Protein AF-A0A4Y2U8G0-F1 (afdb_monomer)

Structure (mmCIF, N/CA/C/O backbone):
data_AF-A0A4Y2U8G0-F1
#
_entry.id   AF-A0A4Y2U8G0-F1
#
loop_
_atom_site.group_PDB
_atom_site.id
_atom_site.type_symbol
_atom_site.label_atom_id
_atom_site.label_alt_id
_atom_site.label_comp_id
_atom_site.label_asym_id
_atom_site.label_entity_id
_atom_site.label_seq_id
_atom_site.pdbx_PDB_ins_code
_atom_site.Cartn_x
_atom_site.Cartn_y
_atom_site.Cartn_z
_atom_site.occupancy
_atom_site.B_iso_or_equiv
_atom_site.auth_seq_id
_atom_site.auth_comp_id
_atom_site.auth_asym_id
_atom_site.auth_atom_id
_atom_site.pdbx_PDB_model_num
ATOM 1 N N . MET A 1 1 ? -53.238 32.618 51.149 1.00 42.66 1 MET A N 1
ATOM 2 C CA . MET A 1 1 ? -52.178 32.567 50.116 1.00 42.66 1 MET A CA 1
ATOM 3 C C . MET A 1 1 ? -51.184 31.490 50.523 1.00 42.66 1 MET A C 1
ATOM 5 O O . MET A 1 1 ? -50.631 31.606 51.605 1.00 42.66 1 MET A O 1
ATOM 9 N N . ALA A 1 2 ? -51.012 30.433 49.727 1.00 43.88 2 ALA A N 1
ATOM 10 C CA . ALA A 1 2 ? -50.030 29.375 49.992 1.00 43.88 2 ALA A CA 1
ATOM 11 C C . ALA A 1 2 ? -48.876 29.488 48.978 1.00 43.88 2 ALA A C 1
ATOM 13 O O . ALA A 1 2 ? -49.156 29.711 47.794 1.00 43.88 2 ALA A O 1
ATOM 14 N N . PRO A 1 3 ? -47.601 29.372 49.391 1.00 48.28 3 PRO A N 1
ATOM 15 C CA . PRO A 1 3 ? -46.485 29.527 48.470 1.00 48.28 3 PRO A CA 1
ATOM 16 C C . PRO A 1 3 ? -46.346 28.278 47.588 1.00 48.28 3 PRO A C 1
ATOM 18 O O . PRO A 1 3 ? -46.252 27.154 48.079 1.00 48.28 3 PRO A O 1
ATOM 21 N N . LYS A 1 4 ? -46.327 28.475 46.263 1.00 50.59 4 LYS A N 1
ATOM 22 C CA . LYS A 1 4 ? -45.965 27.431 45.296 1.00 50.59 4 LYS A CA 1
ATOM 23 C C . LYS A 1 4 ? -44.452 27.224 45.342 1.00 50.59 4 LYS A C 1
ATOM 25 O O . LYS A 1 4 ? -43.700 28.056 44.845 1.00 50.59 4 LYS A O 1
ATOM 30 N N . VAL A 1 5 ? -44.016 26.111 45.923 1.00 51.06 5 VAL A N 1
ATOM 31 C CA . VAL A 1 5 ? -42.620 25.660 45.874 1.00 51.06 5 VAL A CA 1
ATOM 32 C C . VAL A 1 5 ? -42.357 25.052 44.490 1.00 51.06 5 VAL A C 1
ATOM 34 O O . VAL A 1 5 ? -42.906 24.005 44.147 1.00 51.06 5 VAL A O 1
ATOM 37 N N . SER A 1 6 ? -41.548 25.722 43.666 1.00 44.78 6 SER A N 1
ATOM 38 C CA . SER A 1 6 ? -41.091 25.187 42.382 1.00 44.78 6 SER A CA 1
ATOM 39 C C . SER A 1 6 ? -39.888 24.265 42.600 1.00 44.78 6 SER A C 1
ATOM 41 O O . SER A 1 6 ? -38.782 24.741 42.854 1.00 44.78 6 SER A O 1
ATOM 43 N N . HIS A 1 7 ? -40.079 22.950 42.488 1.00 46.88 7 HIS A N 1
ATOM 44 C CA . HIS A 1 7 ? -38.958 22.009 42.430 1.00 46.88 7 HIS A CA 1
ATOM 45 C C . HIS A 1 7 ? -38.408 21.934 41.000 1.00 46.88 7 HIS A C 1
ATOM 47 O O . HIS A 1 7 ? -39.003 21.312 40.122 1.00 46.88 7 HIS A O 1
ATOM 53 N N . THR A 1 8 ? -37.252 22.550 40.758 1.00 47.88 8 THR A N 1
ATOM 54 C CA . THR A 1 8 ? -36.450 22.319 39.551 1.00 47.88 8 THR A CA 1
ATOM 55 C C . THR A 1 8 ? -35.582 21.078 39.749 1.00 47.88 8 THR A C 1
ATOM 57 O O . THR A 1 8 ? -34.537 21.108 40.396 1.00 47.88 8 THR A O 1
ATOM 60 N N . TYR A 1 9 ? -36.015 19.952 39.181 1.00 47.41 9 TYR A N 1
ATOM 61 C CA . TYR A 1 9 ? -35.185 18.754 39.080 1.00 47.41 9 TYR A CA 1
ATOM 62 C C . TYR A 1 9 ? -34.127 18.959 37.993 1.00 47.41 9 TYR A C 1
ATOM 64 O O . TYR A 1 9 ? -34.389 18.800 36.801 1.00 47.41 9 TYR A O 1
ATOM 72 N N . HIS A 1 10 ? -32.907 19.302 38.400 1.00 44.28 10 HIS A N 1
ATOM 73 C CA . HIS A 1 10 ? -31.750 19.230 37.516 1.00 44.28 10 HIS A CA 1
ATOM 74 C C . HIS A 1 10 ? -31.308 17.769 37.392 1.00 44.28 10 HIS A C 1
ATOM 76 O O . HIS A 1 10 ? -30.572 17.255 38.236 1.00 44.28 10 HIS A O 1
ATOM 82 N N . PHE A 1 11 ? -31.736 17.096 36.322 1.00 42.25 11 PHE A N 1
ATOM 83 C CA . PHE A 1 11 ? -31.109 15.851 35.885 1.00 42.25 11 PHE A CA 1
ATOM 84 C C . PHE A 1 11 ? -29.651 16.150 35.513 1.00 42.25 11 PHE A C 1
ATOM 86 O O . PHE A 1 11 ? -29.353 16.603 34.408 1.00 42.25 11 PHE A O 1
ATOM 93 N N . LYS A 1 12 ? -28.721 15.912 36.443 1.00 46.56 12 LYS A N 1
ATOM 94 C CA . LYS A 1 12 ? -27.298 15.811 36.111 1.00 46.56 12 LYS A CA 1
ATOM 95 C C . LYS A 1 12 ? -27.133 14.564 35.249 1.00 46.56 12 LYS A C 1
ATOM 97 O O . LYS A 1 12 ? -27.099 13.452 35.764 1.00 46.56 12 LYS A O 1
ATOM 102 N N . SER A 1 13 ? -27.053 14.745 33.933 1.00 43.06 13 SER A N 1
ATOM 103 C CA . SER A 1 13 ? -26.619 13.682 33.034 1.00 43.06 13 SER A CA 1
ATOM 104 C C . SER A 1 13 ? -25.208 13.268 33.451 1.00 43.06 13 SER A C 1
ATOM 106 O O . SER A 1 13 ? -24.267 14.050 33.302 1.00 43.06 13 SER A O 1
ATOM 108 N N . CYS A 1 14 ? -25.053 12.064 33.996 1.00 41.50 14 CYS A N 1
ATOM 109 C CA . CYS A 1 14 ? -23.746 11.447 34.165 1.00 4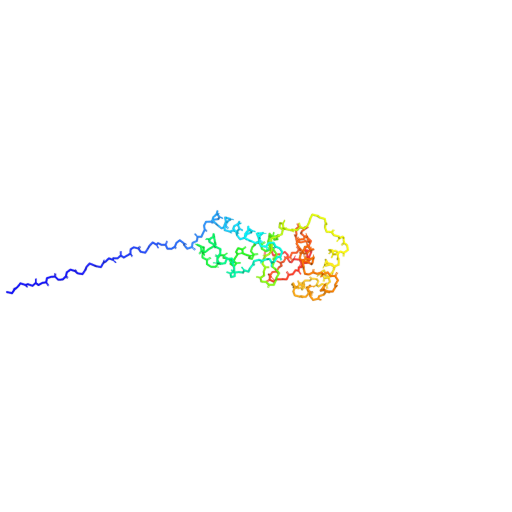1.50 14 CYS A CA 1
ATOM 110 C C . CYS A 1 14 ? -23.126 11.309 32.772 1.00 41.50 14 CYS A C 1
ATOM 112 O O . CYS A 1 14 ? -23.524 10.450 31.984 1.00 41.50 14 CYS A O 1
ATOM 114 N N . SER A 1 15 ? -22.189 12.191 32.433 1.00 48.88 15 SER A N 1
ATOM 115 C CA . SER A 1 15 ? -21.375 12.043 31.238 1.00 48.88 15 SER A CA 1
ATOM 116 C C . SER A 1 15 ? -20.534 10.784 31.419 1.00 48.88 15 SER A C 1
ATOM 118 O O . SER A 1 15 ? -19.561 10.758 32.168 1.00 48.88 15 SER A O 1
AT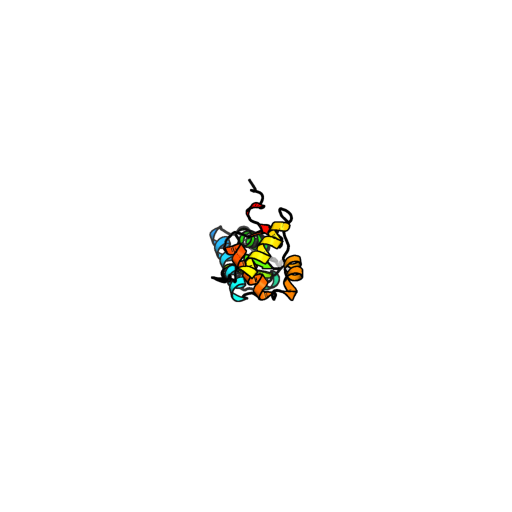OM 120 N N . VAL A 1 16 ? -20.942 9.704 30.752 1.00 49.50 16 VAL A N 1
ATOM 121 C CA . VAL A 1 16 ? -20.115 8.503 30.628 1.00 49.50 16 VAL A CA 1
ATOM 122 C C . VAL A 1 16 ? -18.762 8.959 30.073 1.00 49.50 16 VAL A C 1
ATOM 124 O O . VAL A 1 16 ? -18.752 9.656 29.050 1.00 49.50 16 VAL A O 1
ATOM 127 N N . PRO A 1 17 ? -17.626 8.622 30.711 1.00 42.91 17 PRO A N 1
ATOM 128 C CA . PRO A 1 17 ? -16.322 8.983 30.185 1.00 42.91 17 PRO A CA 1
ATOM 129 C C . PRO A 1 17 ? -16.224 8.434 28.766 1.00 42.91 17 PRO A C 1
ATOM 131 O O . PRO A 1 17 ? -16.262 7.218 28.561 1.00 42.91 17 PRO A O 1
ATOM 134 N N . ARG A 1 18 ? -16.148 9.317 27.762 1.00 54.59 18 ARG A N 1
ATOM 135 C CA . ARG A 1 18 ? -15.833 8.893 26.397 1.00 54.59 18 ARG A CA 1
ATOM 136 C C . ARG A 1 18 ? -14.497 8.178 26.487 1.00 54.59 18 ARG A C 1
ATOM 138 O O . ARG A 1 18 ? -13.496 8.811 26.796 1.00 54.59 18 ARG A O 1
ATOM 145 N N . ARG A 1 19 ? -14.502 6.861 26.282 1.00 56.62 19 ARG A N 1
ATOM 146 C CA . ARG A 1 19 ? -13.312 6.008 26.327 1.00 56.62 19 ARG A CA 1
ATOM 147 C C . ARG A 1 19 ? -12.286 6.588 25.348 1.00 56.62 19 ARG A C 1
ATOM 149 O O . ARG A 1 19 ? -12.433 6.452 24.138 1.00 56.62 19 ARG A O 1
ATOM 156 N N . THR A 1 20 ? -11.301 7.318 25.864 1.00 60.53 20 THR A N 1
ATOM 157 C CA . THR A 1 20 ? -10.425 8.163 25.036 1.00 60.53 20 THR A CA 1
ATOM 158 C C . THR A 1 20 ? -9.358 7.352 24.311 1.00 60.53 20 THR A C 1
ATOM 160 O O . THR A 1 20 ? -8.794 7.817 23.327 1.00 60.53 20 THR A O 1
ATOM 163 N N . ARG A 1 21 ? -9.062 6.137 24.793 1.00 74.69 21 ARG A N 1
ATOM 164 C CA . ARG A 1 21 ? -8.026 5.271 24.232 1.00 74.69 21 ARG A CA 1
ATOM 165 C C . ARG A 1 21 ? -8.571 3.887 23.919 1.00 74.69 21 ARG A C 1
ATOM 167 O O . ARG A 1 21 ? -9.197 3.254 24.766 1.00 74.69 21 ARG A O 1
ATOM 174 N N . LEU A 1 22 ? -8.301 3.440 22.699 1.00 79.62 22 LEU A N 1
ATOM 175 C CA . LEU A 1 22 ? -8.534 2.065 22.275 1.00 79.62 22 LEU A CA 1
ATOM 176 C C . LEU A 1 22 ? -7.481 1.146 22.896 1.00 79.62 22 LEU A C 1
ATOM 178 O O . LEU A 1 22 ? -6.303 1.500 22.978 1.00 79.62 22 LEU A O 1
ATOM 182 N N . THR A 1 23 ? -7.905 -0.050 23.277 1.00 87.00 23 THR A N 1
ATOM 183 C CA . THR A 1 23 ? -7.019 -1.156 23.655 1.00 87.00 23 THR A CA 1
ATOM 184 C C . THR A 1 23 ? -6.197 -1.641 22.450 1.00 87.00 23 THR A C 1
ATOM 186 O O . THR A 1 23 ? -6.619 -1.466 21.296 1.00 87.00 23 THR A O 1
ATOM 189 N N . PRO A 1 24 ? -5.033 -2.278 22.667 1.00 87.94 24 PRO A N 1
ATOM 190 C CA . PRO A 1 24 ? -4.248 -2.878 21.586 1.00 87.94 24 PRO A CA 1
ATOM 191 C C . PRO A 1 24 ? -5.062 -3.839 20.703 1.00 87.94 24 PRO A C 1
ATOM 193 O O . PRO A 1 24 ? -4.923 -3.831 19.476 1.00 87.94 24 PRO A O 1
ATOM 196 N N . GLU A 1 25 ? -5.971 -4.613 21.295 1.00 89.88 25 GLU A N 1
ATOM 197 C CA . GLU A 1 25 ? -6.843 -5.563 20.599 1.00 89.88 25 GLU A CA 1
ATOM 198 C C . GLU A 1 25 ? -7.875 -4.853 19.716 1.00 89.88 25 GLU A C 1
ATOM 200 O O . GLU A 1 25 ? -8.183 -5.310 18.610 1.00 89.88 25 GLU A O 1
ATOM 205 N N . GLU A 1 26 ? -8.428 -3.733 20.187 1.00 89.12 26 GLU A N 1
ATOM 206 C CA . GLU A 1 26 ? -9.337 -2.890 19.405 1.00 89.12 26 GLU A CA 1
ATOM 207 C C . GLU A 1 26 ? -8.606 -2.242 18.226 1.00 89.12 26 GLU A C 1
ATOM 209 O O . GLU A 1 26 ? -9.123 -2.265 17.107 1.00 89.12 26 GLU A O 1
ATOM 214 N N . ILE A 1 27 ? -7.381 -1.746 18.434 1.00 90.31 27 ILE A N 1
ATOM 215 C CA . ILE A 1 27 ? -6.531 -1.193 17.368 1.00 90.31 27 ILE A CA 1
ATOM 216 C C . ILE A 1 27 ? -6.216 -2.267 16.321 1.00 90.31 27 ILE A C 1
ATOM 218 O O . ILE A 1 27 ? -6.293 -2.014 15.115 1.00 90.31 27 ILE A O 1
ATOM 222 N N . GLN A 1 28 ? -5.888 -3.485 16.755 1.00 91.88 28 GLN A N 1
ATOM 223 C CA . GLN A 1 28 ? -5.587 -4.583 15.843 1.00 91.88 28 GLN A CA 1
ATOM 224 C C . GLN A 1 28 ? -6.819 -5.005 15.030 1.00 91.88 28 GLN A C 1
ATOM 226 O O . GLN A 1 28 ? -6.728 -5.189 13.810 1.00 91.88 28 GLN A O 1
ATOM 231 N N . ARG A 1 29 ? -7.996 -5.090 15.666 1.00 91.56 29 ARG A N 1
ATOM 232 C CA . ARG A 1 29 ? -9.272 -5.329 14.969 1.00 91.56 29 ARG A CA 1
ATOM 233 C C . ARG A 1 29 ? -9.576 -4.227 13.957 1.00 91.56 29 ARG A C 1
ATOM 235 O O . ARG A 1 29 ? -9.923 -4.532 12.813 1.00 91.56 29 ARG A O 1
ATOM 242 N N . TYR A 1 30 ? -9.364 -2.972 14.341 1.00 92.06 30 TYR A N 1
ATOM 243 C CA . TYR A 1 30 ? -9.566 -1.802 13.493 1.00 92.06 30 TYR A CA 1
ATOM 244 C C . TYR A 1 30 ? -8.674 -1.819 12.242 1.00 92.06 30 TYR A C 1
ATOM 246 O O . TYR A 1 30 ? -9.168 -1.704 11.116 1.00 92.06 30 TYR A O 1
ATOM 254 N N . LYS A 1 31 ? -7.375 -2.102 12.401 1.00 94.31 31 LYS A N 1
ATOM 255 C CA . LYS A 1 31 ? -6.440 -2.339 11.283 1.00 94.31 31 LYS A CA 1
ATOM 256 C C . LYS A 1 31 ? -6.913 -3.465 10.359 1.00 94.31 31 LYS A C 1
ATOM 258 O O . LYS A 1 31 ? -6.792 -3.367 9.131 1.00 94.31 31 LYS A O 1
ATOM 263 N N . GLY A 1 32 ? -7.484 -4.520 10.939 1.00 94.44 32 GLY A N 1
ATOM 264 C CA . GLY A 1 32 ? -8.104 -5.623 10.210 1.00 94.44 32 GLY A CA 1
ATOM 265 C C . GLY A 1 32 ? -9.324 -5.199 9.385 1.00 94.44 32 GLY A C 1
ATOM 266 O O . GLY A 1 32 ? -9.498 -5.683 8.264 1.00 94.44 32 GLY A O 1
ATOM 267 N N . TYR A 1 33 ? -10.167 -4.290 9.884 1.00 94.56 33 TYR A N 1
ATOM 268 C CA . TYR A 1 33 ? -11.284 -3.729 9.111 1.00 94.56 33 TYR A CA 1
ATOM 269 C C . TYR A 1 33 ? -10.795 -2.889 7.934 1.00 94.56 33 TYR A C 1
ATOM 271 O O . TYR A 1 33 ? -11.204 -3.155 6.804 1.00 94.56 33 TYR A O 1
ATOM 279 N N . ILE A 1 34 ? -9.844 -1.977 8.161 1.00 95.00 34 ILE A N 1
ATOM 280 C CA . ILE A 1 34 ? -9.251 -1.145 7.101 1.00 95.00 34 ILE A CA 1
ATOM 281 C C . ILE A 1 34 ? -8.660 -2.022 5.988 1.00 95.00 34 ILE A C 1
ATOM 283 O O . ILE A 1 34 ? -8.935 -1.816 4.805 1.00 95.00 34 ILE A O 1
ATOM 287 N N . SER A 1 35 ? -7.876 -3.037 6.362 1.00 95.25 35 SER A N 1
ATOM 288 C CA . SER A 1 35 ? -7.229 -3.935 5.398 1.00 95.25 35 SER A CA 1
ATOM 289 C C . SER A 1 35 ? -8.247 -4.726 4.571 1.00 95.25 35 SER A C 1
ATOM 291 O O . S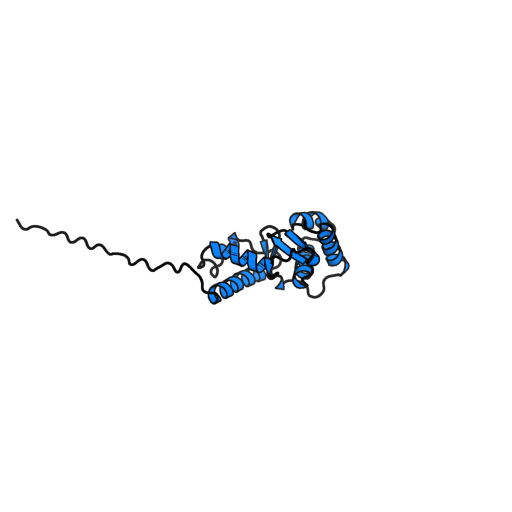ER A 1 35 ? -8.075 -4.885 3.360 1.00 95.25 35 SER A O 1
ATOM 293 N N . ARG A 1 36 ? -9.334 -5.196 5.202 1.00 95.25 36 ARG A N 1
ATOM 294 C CA . ARG A 1 36 ? -10.429 -5.897 4.516 1.00 95.25 36 ARG A CA 1
ATOM 295 C C . ARG A 1 36 ? -11.198 -4.974 3.575 1.00 95.25 36 ARG A C 1
ATOM 297 O O . ARG A 1 36 ? -11.464 -5.378 2.446 1.00 95.25 36 ARG A O 1
ATOM 304 N N . ALA A 1 37 ? -11.509 -3.752 4.001 1.00 94.94 37 ALA A N 1
ATOM 305 C CA . ALA A 1 37 ? -12.177 -2.758 3.165 1.00 94.94 37 ALA A CA 1
ATOM 306 C C . ALA A 1 37 ? -11.335 -2.421 1.921 1.00 94.94 37 ALA A C 1
ATOM 308 O O . ALA A 1 37 ? -11.835 -2.485 0.798 1.00 94.94 37 ALA A O 1
ATOM 309 N N . ALA A 1 38 ? -10.027 -2.195 2.093 1.00 95.25 38 ALA A N 1
ATOM 310 C CA . ALA A 1 38 ? -9.108 -1.978 0.975 1.00 95.25 38 ALA A CA 1
ATOM 311 C C . ALA A 1 38 ? -9.053 -3.183 0.019 1.00 95.25 38 ALA A C 1
ATOM 313 O O . ALA A 1 38 ? -9.088 -3.006 -1.199 1.00 95.25 38 ALA A O 1
ATOM 314 N N . LYS A 1 39 ? -9.018 -4.416 0.549 1.00 95.12 39 LYS A N 1
ATOM 315 C CA . LYS A 1 39 ? -9.031 -5.641 -0.268 1.00 95.12 39 LYS A CA 1
ATOM 316 C C . LYS A 1 39 ? -10.315 -5.768 -1.097 1.00 95.12 39 LYS A C 1
ATOM 318 O O . LYS A 1 39 ? -10.226 -6.094 -2.276 1.00 95.12 39 LYS A O 1
ATOM 323 N N . LYS A 1 40 ? -11.486 -5.473 -0.514 1.00 94.94 40 LYS A N 1
ATOM 324 C CA . LYS A 1 40 ? -12.789 -5.531 -1.208 1.00 94.94 40 LYS A CA 1
ATOM 325 C C . LYS A 1 40 ? -12.854 -4.605 -2.426 1.00 94.94 40 LYS A C 1
ATOM 327 O O . LYS A 1 40 ? -13.440 -4.973 -3.433 1.00 94.94 40 LYS A O 1
ATOM 332 N N . THR A 1 41 ? -12.218 -3.434 -2.358 1.00 94.12 41 THR A N 1
ATOM 333 C CA . THR A 1 41 ? -12.179 -2.474 -3.479 1.00 94.12 41 THR A CA 1
ATOM 334 C C . THR A 1 41 ? -11.189 -2.834 -4.596 1.00 94.12 41 THR A C 1
ATOM 336 O O . THR A 1 41 ? -11.098 -2.116 -5.594 1.00 94.12 41 THR A O 1
ATOM 339 N N . GLY A 1 42 ? -10.427 -3.923 -4.449 1.00 94.69 42 GLY A N 1
ATOM 340 C CA . GLY A 1 42 ? -9.467 -4.367 -5.457 1.00 94.69 42 GLY A CA 1
ATOM 341 C C . GLY A 1 42 ? -8.375 -3.330 -5.756 1.00 94.69 42 GLY A C 1
ATOM 342 O O . GLY A 1 42 ? -7.941 -2.574 -4.885 1.00 94.69 42 GLY A O 1
ATOM 343 N N . LEU A 1 43 ? -7.931 -3.277 -7.017 1.00 94.44 43 LEU A N 1
ATOM 344 C CA . LEU A 1 43 ? -6.898 -2.339 -7.487 1.00 94.44 43 LEU A CA 1
ATOM 345 C C . LEU A 1 43 ? -7.394 -0.892 -7.639 1.00 94.44 43 LEU A C 1
ATOM 347 O O . LEU A 1 43 ? -6.580 0.030 -7.777 1.00 94.44 43 LEU A O 1
ATOM 351 N N . THR A 1 44 ? -8.709 -0.665 -7.605 1.00 94.38 44 THR A N 1
ATOM 352 C CA . THR A 1 44 ? -9.281 0.688 -7.578 1.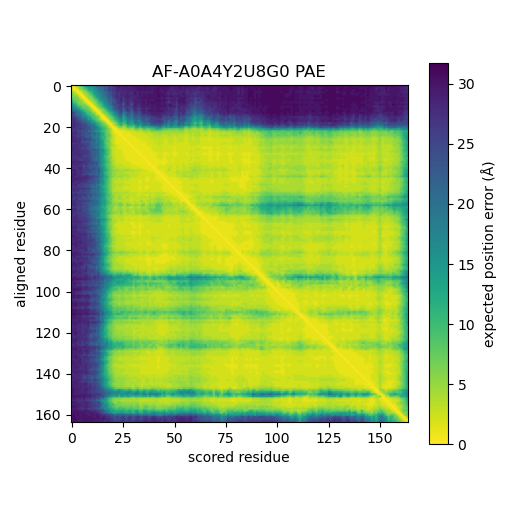00 94.38 44 THR A CA 1
ATOM 353 C C . THR A 1 44 ? -8.811 1.430 -6.331 1.00 94.38 44 THR A C 1
ATOM 355 O O . THR A 1 44 ? -8.444 2.605 -6.421 1.00 94.38 44 THR A O 1
ATOM 358 N N . GLY A 1 45 ? -8.729 0.706 -5.211 1.00 94.19 45 GLY A N 1
ATOM 359 C CA . GLY A 1 45 ? -8.331 1.213 -3.908 1.00 94.19 45 GLY A CA 1
ATOM 360 C C . GLY A 1 45 ? -9.427 2.023 -3.224 1.00 94.19 45 GLY A C 1
ATOM 361 O O . GLY A 1 45 ? -10.351 2.531 -3.861 1.00 94.19 45 GLY A O 1
ATOM 362 N N . ILE A 1 46 ? -9.289 2.165 -1.910 1.00 95.81 46 ILE A N 1
ATOM 363 C CA . ILE A 1 46 ? -10.243 2.871 -1.057 1.00 95.81 46 ILE A CA 1
ATOM 364 C C . ILE A 1 46 ? -9.656 4.194 -0.565 1.00 95.81 46 ILE A C 1
ATOM 366 O O . ILE A 1 46 ? -8.481 4.275 -0.218 1.00 95.81 46 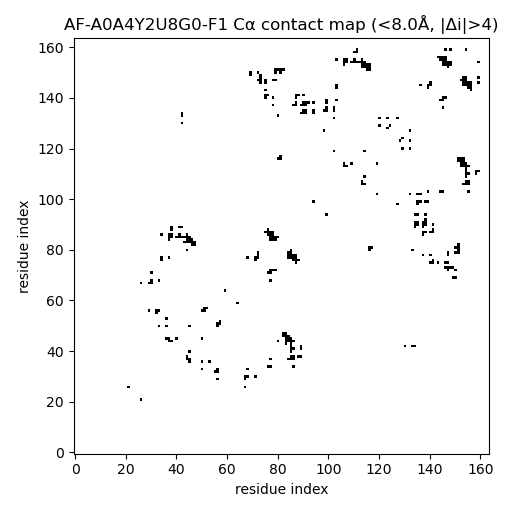ILE A O 1
ATOM 370 N N . THR A 1 47 ? -10.448 5.260 -0.541 1.00 95.44 47 THR A N 1
ATOM 371 C CA . THR A 1 47 ? -10.022 6.566 -0.005 1.00 95.44 47 THR A CA 1
ATOM 372 C C . THR A 1 47 ? -10.271 6.669 1.500 1.00 95.44 47 THR A C 1
ATOM 374 O O . THR A 1 47 ? -11.083 5.933 2.061 1.00 95.44 47 THR A O 1
ATOM 377 N N . ARG A 1 48 ? -9.634 7.645 2.167 1.00 93.25 48 ARG A N 1
ATOM 378 C CA . ARG A 1 48 ? -9.930 7.953 3.583 1.00 93.25 48 ARG A CA 1
ATOM 379 C C . ARG A 1 48 ? -11.408 8.276 3.799 1.00 93.25 48 ARG A C 1
ATOM 381 O O . ARG A 1 48 ? -11.995 7.810 4.766 1.00 93.25 48 ARG A O 1
ATOM 388 N N . THR A 1 49 ? -12.011 9.040 2.891 1.00 93.31 49 THR A N 1
ATOM 389 C CA . THR A 1 49 ? -13.425 9.429 2.972 1.00 93.31 49 THR A CA 1
ATOM 390 C C . THR A 1 49 ? -14.352 8.225 2.845 1.00 93.31 49 THR A C 1
ATOM 392 O O . THR A 1 49 ? -15.329 8.140 3.578 1.00 93.31 49 THR A O 1
ATOM 395 N N . GLN A 1 50 ? -14.038 7.273 1.962 1.00 94.75 50 GLN A N 1
ATOM 396 C CA . GLN A 1 50 ? -14.799 6.025 1.851 1.00 94.75 50 GLN A CA 1
ATOM 397 C C . GLN A 1 50 ? -14.626 5.142 3.089 1.00 94.75 50 GLN A C 1
ATOM 399 O O . GLN A 1 50 ? -15.619 4.643 3.600 1.00 94.75 50 GLN A O 1
ATOM 404 N N . LEU A 1 51 ? -13.405 5.013 3.623 1.00 93.62 51 LEU A N 1
ATOM 405 C CA . LEU A 1 51 ? -13.166 4.287 4.878 1.00 93.62 51 LEU A CA 1
ATOM 406 C C . LEU A 1 51 ? -13.970 4.882 6.040 1.00 93.62 51 LEU A C 1
ATOM 408 O O . LEU A 1 51 ? -14.561 4.140 6.807 1.00 93.62 51 LEU A O 1
ATOM 412 N N . ARG A 1 52 ? -14.059 6.213 6.147 1.00 90.50 52 ARG A N 1
ATOM 413 C CA . ARG A 1 52 ? -14.877 6.883 7.176 1.00 90.50 52 ARG A CA 1
ATOM 414 C C . ARG A 1 52 ? -16.376 6.614 7.050 1.00 90.50 52 ARG A C 1
ATOM 416 O O . ARG A 1 52 ? -17.100 6.872 8.001 1.00 90.50 52 ARG A O 1
ATOM 423 N N . LYS A 1 53 ? -16.849 6.156 5.891 1.00 90.75 53 LYS A N 1
ATOM 424 C CA . LYS A 1 53 ? -18.250 5.781 5.667 1.00 90.75 53 LYS A CA 1
ATOM 425 C C . LYS A 1 53 ? -18.508 4.290 5.898 1.00 90.75 53 LYS A C 1
ATOM 427 O O . LYS A 1 53 ? -19.660 3.886 5.871 1.00 90.75 53 LYS A O 1
ATOM 432 N N . ASP A 1 54 ? -17.466 3.484 6.100 1.00 89.56 54 ASP A N 1
ATOM 433 C CA . ASP A 1 54 ? -17.616 2.062 6.400 1.00 89.56 54 ASP A CA 1
ATOM 434 C C . ASP A 1 54 ? -18.171 1.899 7.821 1.00 89.56 54 ASP A C 1
ATOM 436 O O . ASP A 1 54 ? -17.605 2.423 8.785 1.00 89.56 54 ASP A O 1
ATOM 440 N N . GLU A 1 55 ? -19.275 1.166 7.950 1.00 87.88 55 GLU A N 1
ATOM 441 C CA . GLU A 1 55 ? -19.987 0.933 9.213 1.00 87.88 55 GLU A CA 1
ATOM 442 C C . GLU A 1 55 ? -19.066 0.381 10.309 1.00 87.88 55 GLU A C 1
ATOM 444 O O . GLU A 1 55 ? -19.181 0.746 11.478 1.00 87.88 55 GLU A O 1
ATOM 449 N N . LYS A 1 56 ? -18.083 -0.453 9.938 1.00 87.88 56 LYS A N 1
ATOM 450 C CA . LYS A 1 56 ? -17.139 -1.056 10.892 1.00 87.88 56 LYS A CA 1
ATOM 451 C C . LYS A 1 56 ? -16.046 -0.089 11.344 1.00 87.88 56 LYS A C 1
ATOM 453 O O . LYS A 1 56 ? -15.283 -0.416 12.252 1.00 87.88 56 LYS A O 1
ATOM 458 N N . ILE A 1 57 ? -15.933 1.068 10.694 1.00 86.31 57 ILE A N 1
ATOM 459 C CA . ILE A 1 57 ? -14.905 2.086 10.937 1.00 86.31 57 ILE A CA 1
ATOM 460 C C . ILE A 1 57 ? -15.504 3.332 11.601 1.00 86.31 57 ILE A C 1
ATOM 462 O O . ILE A 1 57 ? -14.818 3.952 12.412 1.00 86.31 57 ILE A O 1
ATOM 466 N N . GLN A 1 58 ? -16.763 3.676 11.305 1.00 81.88 58 GLN A N 1
ATOM 467 C CA . GLN A 1 58 ? -17.454 4.871 11.817 1.00 81.88 58 GLN A CA 1
ATOM 468 C C . GLN A 1 58 ? -17.454 5.001 13.347 1.00 81.88 58 GLN A C 1
ATOM 470 O O . GLN A 1 58 ? -17.413 6.116 13.857 1.00 81.88 58 GLN A O 1
ATOM 475 N N . GLY A 1 59 ? -17.456 3.883 14.079 1.00 76.38 59 GLY A N 1
ATOM 476 C CA . GLY A 1 59 ? -17.464 3.876 15.547 1.00 76.38 59 GLY A CA 1
ATOM 477 C C . GLY A 1 59 ? -16.135 4.243 16.220 1.00 76.38 59 GLY A C 1
ATOM 478 O O . GLY A 1 59 ? -16.080 4.314 17.445 1.00 76.38 59 GLY A O 1
ATOM 479 N N . TYR A 1 60 ? -15.060 4.460 15.456 1.00 82.19 60 TYR A N 1
ATOM 480 C CA . TYR A 1 60 ? -13.725 4.728 15.994 1.00 82.19 60 TYR A CA 1
ATOM 481 C C . TYR A 1 60 ? -13.342 6.214 15.886 1.00 82.19 60 TYR A C 1
ATOM 483 O O . TYR A 1 60 ? -13.694 6.864 14.897 1.00 82.19 60 TYR A O 1
ATOM 491 N N . PRO A 1 61 ? -12.564 6.765 16.843 1.00 81.44 61 PRO A N 1
ATOM 492 C CA . PRO A 1 61 ? -12.120 8.153 16.762 1.00 81.44 61 PRO A CA 1
ATOM 493 C C . PRO A 1 61 ? -11.279 8.412 15.507 1.00 81.44 61 PRO A C 1
ATOM 495 O O . PRO A 1 61 ? -10.428 7.608 15.118 1.00 81.44 61 PRO A O 1
ATOM 498 N N . VAL A 1 62 ? -11.499 9.569 14.880 1.00 80.88 62 VAL A N 1
ATOM 499 C CA . VAL A 1 62 ? -10.934 9.919 13.564 1.00 80.88 62 VAL A CA 1
ATOM 500 C C . VAL A 1 62 ? -9.401 9.921 13.553 1.00 80.88 62 VAL A C 1
ATOM 502 O O . VAL A 1 62 ? -8.792 9.580 12.536 1.00 80.88 62 VAL A O 1
ATOM 505 N N . GLU A 1 63 ? -8.780 10.277 14.675 1.00 83.50 63 GLU A N 1
ATOM 506 C CA . GLU A 1 63 ? -7.325 10.318 14.864 1.00 83.50 63 GLU A CA 1
ATOM 507 C C . GLU A 1 63 ? -6.677 8.949 14.605 1.00 83.50 63 GLU A C 1
ATOM 509 O O . GLU A 1 63 ? -5.657 8.850 13.913 1.00 83.50 63 GLU A O 1
ATOM 514 N N . TYR A 1 64 ? -7.329 7.869 15.048 1.00 86.62 64 TYR A N 1
ATOM 515 C CA . TYR A 1 64 ? -6.823 6.508 14.878 1.00 86.62 64 TYR A CA 1
ATOM 516 C C . TYR A 1 64 ? -6.790 6.060 13.418 1.00 86.62 64 TYR A C 1
ATOM 518 O O . TYR A 1 64 ? -5.939 5.243 13.059 1.00 86.62 64 TYR A O 1
ATOM 526 N N . LEU A 1 65 ? -7.657 6.599 12.552 1.00 89.81 65 LEU A N 1
ATOM 527 C CA . LEU A 1 65 ? -7.652 6.253 11.129 1.00 89.81 65 LEU A CA 1
ATOM 528 C C . LEU A 1 65 ? -6.327 6.649 10.470 1.00 89.81 65 LEU A C 1
ATOM 530 O O . LEU A 1 65 ? -5.756 5.868 9.710 1.00 89.81 65 LEU A O 1
ATOM 534 N N . GLY A 1 66 ? -5.835 7.857 10.758 1.00 88.94 66 GLY A N 1
ATOM 535 C CA . GLY A 1 66 ? -4.577 8.359 10.205 1.00 88.94 66 GLY A CA 1
ATOM 536 C C . GLY A 1 66 ? -3.385 7.516 10.651 1.00 88.94 66 GLY A C 1
ATOM 537 O O . GLY A 1 66 ? -2.613 7.056 9.807 1.00 88.94 66 GLY A O 1
ATOM 538 N N . ILE A 1 67 ? -3.301 7.258 11.958 1.00 89.38 67 ILE A N 1
ATOM 539 C CA . ILE A 1 67 ? -2.236 6.468 12.590 1.00 89.38 67 ILE A CA 1
ATOM 540 C C . ILE A 1 67 ? -2.228 5.037 12.039 1.00 89.38 67 ILE A C 1
ATOM 542 O O . ILE A 1 67 ? -1.196 4.548 11.583 1.00 89.38 67 ILE A O 1
ATOM 546 N N . CYS A 1 68 ? -3.388 4.376 11.997 1.00 92.38 68 CYS A N 1
ATOM 547 C CA . CYS A 1 68 ? -3.481 2.998 11.520 1.00 92.38 68 CYS A CA 1
ATOM 548 C C . CYS A 1 68 ? -3.176 2.878 10.025 1.00 92.38 68 CYS A C 1
ATOM 550 O O . CYS A 1 68 ? -2.533 1.914 9.615 1.00 92.38 68 CYS A O 1
ATOM 552 N N . LEU A 1 69 ? -3.599 3.843 9.200 1.00 93.12 69 LEU A N 1
ATOM 553 C CA . LEU A 1 69 ? -3.240 3.862 7.780 1.00 93.12 69 LEU A CA 1
ATOM 554 C C . LEU A 1 69 ? -1.737 4.039 7.582 1.00 93.12 69 LEU A C 1
ATOM 556 O O . LEU A 1 69 ? -1.157 3.334 6.759 1.00 93.12 69 LEU A O 1
ATOM 560 N N . TYR A 1 70 ? -1.115 4.954 8.329 1.00 90.62 70 TYR A N 1
ATOM 561 C CA . TYR A 1 70 ? 0.331 5.151 8.282 1.00 90.62 70 TYR A CA 1
ATOM 562 C C . TYR A 1 70 ? 1.070 3.861 8.641 1.00 90.62 70 TYR A C 1
ATOM 564 O O . TYR A 1 70 ? 1.909 3.404 7.870 1.00 90.62 70 TYR A O 1
ATOM 572 N N . GLU A 1 71 ? 0.695 3.228 9.751 1.00 91.62 71 GLU A N 1
ATOM 573 C CA . GLU A 1 71 ? 1.333 1.998 10.212 1.00 91.62 71 GLU A CA 1
ATOM 574 C C . GLU A 1 71 ? 1.129 0.824 9.241 1.00 91.62 71 GLU A C 1
ATOM 576 O O . GLU A 1 71 ? 2.047 0.051 8.974 1.00 91.62 71 GLU A O 1
ATOM 581 N N . LEU A 1 72 ? -0.070 0.677 8.671 1.00 94.06 72 LEU A N 1
ATOM 582 C CA . LEU A 1 72 ? -0.339 -0.368 7.683 1.00 94.06 72 LEU A CA 1
ATOM 583 C C . LEU A 1 72 ? 0.459 -0.158 6.390 1.00 94.06 72 LEU A C 1
ATOM 585 O O . LEU A 1 72 ? 0.878 -1.139 5.774 1.00 94.06 72 LEU A O 1
ATOM 589 N N . VAL A 1 73 ? 0.677 1.093 5.979 1.00 93.44 73 VAL A N 1
ATOM 590 C CA . VAL A 1 73 ? 1.517 1.419 4.820 1.00 93.44 73 VAL A CA 1
ATOM 591 C C . VAL A 1 73 ? 2.996 1.187 5.129 1.00 93.44 73 VAL A C 1
ATOM 593 O O . VAL A 1 73 ? 3.676 0.520 4.351 1.00 93.44 73 VAL A O 1
ATOM 596 N N . SER A 1 74 ? 3.487 1.651 6.281 1.00 88.69 74 SER A N 1
ATOM 597 C CA . SER A 1 74 ? 4.893 1.491 6.671 1.00 88.69 74 SER A CA 1
ATOM 598 C C . SER A 1 74 ? 5.286 0.022 6.862 1.00 88.69 74 SER A C 1
ATOM 600 O O . SER A 1 74 ? 6.399 -0.371 6.514 1.00 88.69 74 SER A O 1
ATOM 602 N N . LYS A 1 75 ? 4.348 -0.817 7.326 1.00 90.25 75 LYS A N 1
ATOM 603 C CA . LYS A 1 75 ? 4.496 -2.281 7.424 1.00 90.25 75 LYS A CA 1
ATOM 604 C C . LYS A 1 75 ? 4.250 -3.023 6.102 1.00 90.25 75 LYS A C 1
ATOM 606 O O . LYS A 1 75 ? 4.224 -4.255 6.096 1.00 90.25 75 LYS A O 1
ATOM 611 N N . GLY A 1 76 ? 4.004 -2.314 4.998 1.00 91.25 76 GLY A N 1
ATOM 612 C CA . GLY A 1 76 ? 3.773 -2.909 3.679 1.00 91.25 76 GLY A CA 1
ATOM 613 C C . GLY A 1 76 ? 2.502 -3.763 3.583 1.00 91.25 76 GLY A C 1
ATOM 614 O O . GLY A 1 76 ? 2.409 -4.642 2.729 1.00 91.25 76 GLY A O 1
ATOM 615 N N . LYS A 1 77 ? 1.512 -3.554 4.461 1.00 94.56 77 LYS A N 1
ATOM 616 C CA . LYS A 1 77 ? 0.193 -4.221 4.402 1.00 94.56 77 LYS A CA 1
ATOM 617 C C . LYS A 1 77 ? -0.766 -3.507 3.450 1.00 94.56 77 LYS A C 1
ATOM 619 O O . LYS A 1 77 ? -1.650 -4.131 2.857 1.00 94.56 77 LYS A O 1
ATOM 624 N N . LEU A 1 78 ? -0.576 -2.200 3.297 1.00 95.44 78 LEU A N 1
ATOM 625 C CA . LEU A 1 78 ? -1.268 -1.357 2.334 1.00 95.44 78 LEU A CA 1
ATOM 626 C C . LEU A 1 78 ? -0.254 -0.604 1.473 1.00 95.44 78 LEU A C 1
ATOM 628 O O . LEU A 1 78 ? 0.843 -0.282 1.915 1.00 95.44 78 LEU A O 1
ATOM 632 N N . MET A 1 79 ? -0.665 -0.275 0.258 1.00 95.75 79 MET A N 1
ATOM 633 C CA . MET A 1 79 ? 0.014 0.660 -0.626 1.00 95.75 79 MET A CA 1
ATOM 634 C C . MET A 1 79 ? -0.855 1.906 -0.771 1.00 95.75 79 MET A C 1
ATOM 636 O O . MET A 1 79 ? -2.045 1.792 -1.072 1.00 95.75 79 MET A O 1
ATOM 640 N N . ASN A 1 80 ? -0.274 3.093 -0.610 1.00 95.06 80 ASN A N 1
ATOM 641 C CA . ASN A 1 80 ? -0.941 4.350 -0.929 1.00 95.06 80 ASN A CA 1
ATOM 642 C C . ASN A 1 80 ? -0.631 4.779 -2.373 1.00 95.06 80 ASN A C 1
ATOM 644 O O . ASN A 1 80 ? 0.445 5.297 -2.677 1.00 95.06 80 ASN A O 1
ATOM 648 N N . ALA A 1 81 ? -1.611 4.630 -3.257 1.00 92.69 81 ALA A N 1
ATOM 649 C CA . ALA A 1 81 ? -1.593 5.134 -4.622 1.00 92.69 81 ALA A CA 1
ATOM 650 C C . ALA A 1 81 ? -2.257 6.522 -4.698 1.00 92.69 81 ALA A C 1
ATOM 652 O O . ALA A 1 81 ? -3.378 6.668 -5.186 1.00 92.69 81 ALA A O 1
ATOM 653 N N . SER A 1 82 ? -1.562 7.559 -4.217 1.00 90.56 82 SER 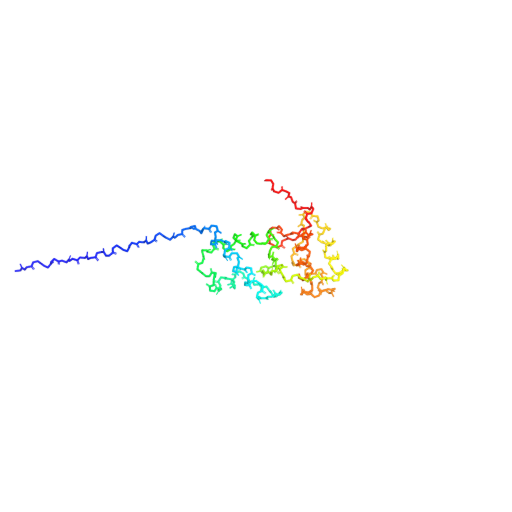A N 1
ATOM 654 C CA . SER A 1 82 ? -2.007 8.965 -4.295 1.00 90.56 82 SER A CA 1
ATOM 655 C C . SER A 1 82 ? -3.372 9.241 -3.629 1.00 90.56 82 SER A C 1
ATOM 657 O O . SER A 1 82 ? -4.251 9.867 -4.219 1.00 90.56 82 SER A O 1
ATOM 659 N N . GLY A 1 83 ? -3.545 8.785 -2.390 1.00 91.19 83 GLY A N 1
ATOM 660 C CA . GLY A 1 83 ? -4.751 8.970 -1.574 1.00 91.19 83 GLY A CA 1
ATOM 661 C C . GLY A 1 83 ? -5.723 7.788 -1.610 1.00 91.19 83 GLY A C 1
ATOM 662 O O . GLY A 1 83 ? -6.703 7.788 -0.862 1.00 91.19 83 GLY A O 1
ATOM 663 N N . LYS A 1 84 ? -5.443 6.776 -2.441 1.00 94.62 84 LYS A N 1
ATOM 664 C CA . LYS A 1 84 ? -6.179 5.507 -2.493 1.00 94.62 84 LYS A CA 1
ATOM 665 C C . LYS A 1 84 ? -5.330 4.385 -1.910 1.00 94.62 84 LYS A C 1
ATOM 667 O O . LYS A 1 84 ? -4.201 4.174 -2.345 1.00 94.62 84 LYS A O 1
ATOM 672 N N . PHE A 1 85 ? -5.877 3.652 -0.954 1.00 95.50 85 PHE A N 1
ATOM 673 C CA . PHE A 1 85 ? -5.208 2.550 -0.279 1.00 95.50 85 PHE A CA 1
ATOM 674 C C . PHE A 1 85 ? -5.590 1.225 -0.928 1.00 95.50 85 PHE A C 1
ATOM 676 O O . PHE A 1 85 ? -6.770 0.920 -1.090 1.00 95.50 85 PHE A O 1
ATOM 683 N N . VAL A 1 86 ? -4.583 0.439 -1.293 1.00 96.06 86 VAL A N 1
ATOM 684 C CA . VAL A 1 86 ? -4.736 -0.873 -1.930 1.00 96.06 86 VAL A CA 1
ATOM 685 C C . VAL A 1 86 ? -4.060 -1.916 -1.052 1.00 96.06 86 VAL A C 1
ATOM 687 O O . VAL A 1 86 ? -2.970 -1.678 -0.536 1.00 96.06 86 VAL A O 1
ATOM 690 N N . SER A 1 87 ? -4.689 -3.074 -0.862 1.00 96.12 87 SER A N 1
ATOM 691 C CA . SER A 1 87 ? -4.081 -4.144 -0.069 1.00 96.12 87 SER A CA 1
ATOM 692 C C . SER A 1 87 ? -2.949 -4.832 -0.830 1.00 96.12 87 SER A C 1
ATOM 694 O O . SER A 1 87 ? -3.151 -5.292 -1.951 1.00 96.12 87 SER A O 1
ATOM 696 N N . THR A 1 88 ? -1.785 -4.998 -0.193 1.00 94.12 88 THR A N 1
ATOM 697 C CA . THR A 1 88 ? -0.660 -5.780 -0.749 1.00 94.12 88 THR A CA 1
ATOM 698 C C . THR A 1 88 ? -0.957 -7.276 -0.838 1.00 94.12 88 THR A C 1
ATOM 700 O O . THR A 1 88 ? -0.284 -8.006 -1.564 1.00 94.12 88 THR A O 1
ATOM 703 N N . SER A 1 89 ? -2.034 -7.742 -0.196 1.00 93.19 89 SER A N 1
ATOM 704 C CA . SER A 1 89 ? -2.552 -9.098 -0.406 1.00 93.19 89 SER A CA 1
ATOM 705 C C . SER A 1 89 ? -3.049 -9.352 -1.835 1.00 93.19 89 SER A C 1
ATOM 707 O O . SER A 1 89 ? -3.153 -10.510 -2.220 1.00 93.19 89 SER A O 1
ATOM 709 N N . LEU A 1 90 ? -3.312 -8.295 -2.616 1.00 92.19 90 LEU A N 1
ATOM 710 C CA . LEU A 1 90 ? -3.709 -8.360 -4.027 1.00 92.19 90 LEU A CA 1
ATOM 711 C C . LEU A 1 90 ? -2.514 -8.428 -4.993 1.00 92.19 90 LEU A C 1
ATOM 713 O O . LEU A 1 90 ? -2.707 -8.358 -6.207 1.00 92.19 90 LEU A O 1
ATOM 717 N N . ALA A 1 91 ? -1.283 -8.497 -4.477 1.00 91.00 91 ALA A N 1
ATOM 718 C CA . ALA A 1 91 ? -0.101 -8.659 -5.311 1.00 91.00 91 ALA A CA 1
ATOM 719 C C . ALA A 1 91 ? -0.207 -9.941 -6.161 1.00 91.00 91 ALA A C 1
ATOM 721 O O . ALA A 1 91 ? -0.628 -10.977 -5.637 1.00 91.00 91 ALA A O 1
ATOM 722 N N . PRO A 1 92 ? 0.185 -9.897 -7.447 1.00 89.19 92 PRO A N 1
ATOM 723 C CA . PRO A 1 92 ? 0.262 -11.101 -8.265 1.00 89.19 92 PRO A CA 1
ATOM 724 C C . PRO A 1 92 ? 1.317 -12.062 -7.701 1.00 89.19 92 PRO A C 1
ATOM 726 O O . PRO A 1 92 ? 2.325 -11.622 -7.149 1.00 89.19 92 PRO A O 1
ATOM 729 N N . LEU A 1 93 ? 1.099 -13.369 -7.873 1.00 82.94 93 LEU A N 1
ATOM 730 C CA . LEU A 1 93 ? 2.071 -14.392 -7.471 1.00 82.94 93 LEU A CA 1
ATOM 731 C C . LEU A 1 93 ? 3.317 -14.369 -8.365 1.00 82.94 93 LEU A C 1
ATOM 733 O O . LEU A 1 93 ? 4.430 -14.442 -7.858 1.00 82.94 93 LEU A O 1
ATOM 737 N N . VAL A 1 94 ? 3.125 -14.228 -9.681 1.00 79.94 94 VAL A N 1
ATOM 738 C CA . VAL A 1 94 ? 4.210 -14.238 -10.671 1.00 79.94 94 VAL A CA 1
ATOM 739 C C . VAL A 1 94 ? 3.998 -13.102 -11.677 1.00 79.94 94 VAL A C 1
ATOM 741 O O . VAL A 1 94 ? 3.311 -13.278 -12.685 1.00 79.94 94 VAL A O 1
ATOM 744 N N . PRO A 1 95 ? 4.515 -11.893 -11.408 1.00 82.44 95 PRO A N 1
ATOM 745 C CA . PRO A 1 95 ? 4.554 -10.837 -12.411 1.00 82.44 95 PRO A CA 1
ATOM 746 C C . PRO A 1 95 ? 5.619 -11.121 -13.477 1.00 82.44 95 PRO A C 1
ATOM 748 O O . PRO A 1 95 ? 6.632 -11.766 -13.213 1.00 82.44 95 PRO A O 1
ATOM 751 N N . ARG A 1 96 ? 5.428 -10.574 -14.682 1.00 83.62 96 ARG A N 1
ATOM 752 C CA . ARG A 1 96 ? 6.449 -10.621 -15.738 1.00 83.62 96 ARG A CA 1
ATOM 753 C C . ARG A 1 96 ? 7.712 -9.891 -15.282 1.00 83.62 96 ARG A C 1
ATOM 755 O O . ARG A 1 96 ? 7.627 -8.747 -14.836 1.00 83.62 96 ARG A O 1
ATOM 762 N N . VAL A 1 97 ? 8.863 -10.542 -15.450 1.00 84.56 97 VAL A N 1
ATOM 763 C CA . VAL A 1 97 ? 10.165 -10.055 -14.965 1.00 84.56 97 VAL A CA 1
ATOM 764 C C . VAL A 1 97 ? 10.475 -8.650 -15.463 1.00 84.56 97 VAL A C 1
ATOM 766 O O . VAL A 1 97 ? 10.681 -7.738 -14.668 1.00 84.56 97 VAL A O 1
ATOM 769 N N . THR A 1 98 ? 10.368 -8.442 -16.772 1.00 86.38 98 THR A N 1
ATOM 770 C CA . THR A 1 98 ? 10.660 -7.159 -17.425 1.00 86.38 98 THR A CA 1
ATOM 771 C C . THR A 1 98 ? 9.879 -5.983 -16.836 1.00 86.38 98 THR A C 1
ATOM 773 O O . THR A 1 98 ? 10.404 -4.875 -16.739 1.00 86.38 98 THR A O 1
ATOM 776 N N . ASP A 1 99 ? 8.627 -6.209 -16.432 1.00 87.25 99 ASP A N 1
ATOM 777 C CA . ASP A 1 99 ? 7.747 -5.150 -15.951 1.00 87.25 99 ASP A CA 1
ATOM 778 C C . ASP A 1 99 ? 8.124 -4.694 -14.535 1.00 87.25 99 ASP A C 1
ATOM 780 O O . ASP A 1 99 ? 8.201 -3.490 -14.282 1.00 87.25 99 ASP A O 1
ATOM 784 N N . TRP A 1 100 ? 8.383 -5.620 -13.603 1.00 89.50 100 TRP A N 1
ATOM 785 C CA . TRP A 1 100 ? 8.737 -5.228 -12.235 1.00 89.50 100 TRP A CA 1
ATOM 786 C C . TRP A 1 100 ? 10.183 -4.744 -12.126 1.00 89.50 100 TRP A C 1
ATOM 788 O O . TRP A 1 100 ? 10.431 -3.808 -11.365 1.00 89.50 100 TRP A O 1
ATOM 798 N N . T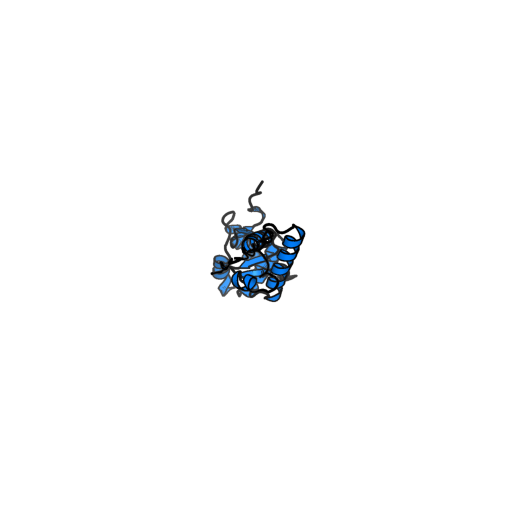HR A 1 101 ? 11.115 -5.292 -12.915 1.00 92.12 101 THR A N 1
ATOM 799 C CA . THR A 1 101 ? 12.512 -4.829 -12.931 1.00 92.12 101 THR A CA 1
ATOM 800 C C . THR A 1 101 ? 12.603 -3.387 -13.426 1.00 92.12 101 THR A C 1
ATOM 802 O O . THR A 1 101 ? 13.278 -2.570 -12.807 1.00 92.12 101 THR A O 1
ATOM 805 N N . ALA A 1 102 ? 11.853 -3.021 -14.472 1.00 92.81 102 ALA A N 1
ATOM 806 C CA . ALA A 1 102 ? 11.826 -1.643 -14.964 1.00 92.81 102 ALA A CA 1
ATOM 807 C C . ALA A 1 102 ? 11.314 -0.650 -13.905 1.00 92.81 102 ALA A C 1
ATOM 809 O O . ALA A 1 102 ? 11.855 0.449 -13.765 1.00 92.81 102 ALA A O 1
ATOM 810 N N . VAL A 1 103 ? 10.278 -1.030 -13.147 1.00 93.44 103 VAL A N 1
ATOM 811 C CA . VAL A 1 103 ? 9.746 -0.208 -12.048 1.00 93.44 103 VAL A CA 1
ATOM 812 C C . VAL A 1 103 ? 10.764 -0.091 -10.914 1.00 93.44 103 VAL A C 1
ATOM 814 O O . VAL A 1 103 ? 10.988 1.015 -10.429 1.00 93.44 103 VAL A O 1
ATOM 817 N N . MET A 1 104 ? 11.389 -1.203 -10.522 1.00 94.06 104 MET A N 1
ATOM 818 C CA . MET A 1 104 ? 12.413 -1.248 -9.478 1.00 94.06 104 MET A CA 1
ATOM 819 C C . MET A 1 104 ? 13.586 -0.318 -9.805 1.00 94.06 104 MET A C 1
ATOM 821 O O . MET A 1 104 ? 13.848 0.594 -9.026 1.00 94.06 104 MET A O 1
ATOM 825 N N . LEU A 1 105 ? 14.198 -0.467 -10.985 1.00 93.31 105 LEU A N 1
ATOM 826 C CA . LEU A 1 105 ? 15.340 0.345 -11.421 1.00 93.31 105 LEU A CA 1
ATOM 827 C C . LEU A 1 105 ? 15.008 1.841 -11.461 1.00 93.31 105 LEU A C 1
ATOM 829 O O . LEU A 1 105 ? 15.819 2.684 -11.092 1.00 93.31 105 LEU A O 1
ATOM 833 N N . PHE A 1 106 ? 13.791 2.201 -11.879 1.00 93.75 106 PHE A N 1
ATOM 834 C CA . PHE A 1 106 ? 13.376 3.603 -11.906 1.00 93.75 106 PHE A CA 1
ATOM 835 C C . PHE A 1 106 ? 13.204 4.211 -10.505 1.00 93.75 106 PHE A C 1
ATOM 837 O O . PHE A 1 106 ? 13.420 5.414 -10.323 1.00 93.75 106 PHE A O 1
ATOM 844 N N . VAL A 1 107 ? 12.781 3.408 -9.524 1.00 91.88 107 VAL A N 1
ATOM 845 C CA . VAL A 1 107 ? 12.714 3.837 -8.120 1.00 91.88 107 VAL A CA 1
ATOM 846 C C . VAL A 1 107 ? 14.114 3.910 -7.519 1.00 91.88 107 VAL A C 1
ATOM 848 O O . VAL A 1 107 ? 14.427 4.895 -6.858 1.00 91.88 107 VAL A O 1
ATOM 851 N N . GLU A 1 108 ? 14.953 2.913 -7.784 1.00 90.81 108 GLU A N 1
ATOM 852 C CA . GLU A 1 108 ? 16.337 2.827 -7.312 1.00 90.81 108 GLU A CA 1
ATOM 853 C C . GLU A 1 108 ? 17.198 3.990 -7.814 1.00 90.81 108 GLU A C 1
ATOM 855 O O . GLU A 1 108 ? 17.903 4.605 -7.025 1.00 90.81 108 GLU A O 1
ATOM 860 N N . ALA A 1 109 ? 17.031 4.410 -9.072 1.00 91.00 109 ALA A N 1
ATOM 861 C CA . ALA A 1 109 ? 17.709 5.583 -9.632 1.00 91.00 109 ALA A CA 1
ATOM 862 C C . ALA A 1 109 ? 17.369 6.914 -8.924 1.00 91.00 109 ALA A C 1
ATOM 864 O O . ALA A 1 109 ? 17.966 7.947 -9.213 1.00 91.00 109 ALA A O 1
ATOM 865 N N . ALA A 1 110 ? 16.363 6.936 -8.045 1.00 88.06 110 ALA A N 1
ATOM 866 C CA . ALA A 1 110 ? 16.056 8.087 -7.198 1.00 88.06 110 ALA A CA 1
ATOM 867 C C . ALA A 1 110 ? 16.785 8.061 -5.846 1.00 88.06 110 ALA A C 1
ATOM 869 O O . ALA A 1 110 ? 16.626 9.001 -5.059 1.00 88.06 110 ALA A O 1
ATOM 870 N N . GLU A 1 111 ? 17.501 6.975 -5.556 1.00 87.69 111 GLU A N 1
ATOM 871 C CA . GLU A 1 111 ? 18.178 6.697 -4.296 1.00 87.69 111 GLU A CA 1
ATOM 872 C C . GLU A 1 111 ? 17.276 7.021 -3.089 1.00 87.69 111 GLU A C 1
ATOM 874 O O . GLU A 1 111 ? 16.164 6.501 -2.955 1.00 87.69 111 GLU A O 1
ATOM 879 N N . LYS A 1 112 ? 17.723 7.941 -2.228 1.00 84.06 112 LYS A N 1
ATOM 880 C CA . LYS A 1 112 ? 17.043 8.369 -0.999 1.00 84.06 112 LYS A CA 1
ATOM 881 C C . LYS A 1 112 ? 15.819 9.255 -1.241 1.00 84.06 112 LYS A C 1
ATOM 883 O O . LYS A 1 112 ? 14.990 9.384 -0.347 1.00 84.06 112 LYS A O 1
ATOM 888 N N . SER A 1 113 ? 15.697 9.885 -2.412 1.00 86.38 113 SER A N 1
ATOM 889 C CA . SER A 1 113 ? 14.553 10.762 -2.720 1.00 86.38 113 SER A CA 1
ATOM 890 C C . SER A 1 113 ? 13.291 9.975 -3.085 1.00 86.38 113 SER A C 1
ATOM 892 O O . SER A 1 113 ? 12.172 10.463 -2.905 1.00 86.38 113 SER A O 1
ATOM 894 N N . GLY A 1 114 ? 13.468 8.742 -3.567 1.00 90.19 114 GLY A N 1
ATOM 895 C CA . GLY A 1 114 ? 12.379 7.865 -3.973 1.00 90.19 114 GLY A CA 1
ATOM 896 C C . GLY A 1 114 ? 11.550 8.411 -5.130 1.00 90.19 114 GLY A C 1
ATOM 897 O O . GLY A 1 114 ? 11.870 9.410 -5.777 1.00 90.19 114 GLY A O 1
ATOM 898 N N . LYS A 1 115 ? 10.446 7.728 -5.423 1.00 92.88 115 LYS A N 1
ATOM 899 C CA . LYS A 1 115 ? 9.473 8.156 -6.433 1.00 92.88 115 LYS A CA 1
ATOM 900 C C . LYS A 1 115 ? 8.077 8.093 -5.853 1.00 92.88 115 LYS A C 1
ATOM 902 O O . LYS A 1 115 ? 7.683 7.087 -5.277 1.00 92.88 115 LYS A O 1
ATOM 907 N N . ASN A 1 116 ? 7.286 9.141 -6.038 1.00 93.19 116 ASN A N 1
ATOM 908 C CA . ASN A 1 116 ? 5.873 9.087 -5.681 1.00 93.19 116 ASN A CA 1
ATOM 909 C C . ASN A 1 116 ? 5.039 8.400 -6.778 1.00 93.19 116 ASN A C 1
ATOM 911 O O . ASN A 1 116 ? 5.444 8.282 -7.938 1.00 93.19 116 ASN A O 1
ATOM 915 N N . TYR A 1 117 ? 3.822 7.979 -6.420 1.00 92.38 117 TYR A N 1
ATOM 916 C CA . TYR A 1 117 ? 2.930 7.278 -7.351 1.00 92.38 117 TYR A CA 1
ATOM 917 C C . TYR A 1 117 ? 2.626 8.067 -8.639 1.00 92.38 117 TYR A C 1
ATOM 919 O O . TYR A 1 117 ? 2.500 7.480 -9.713 1.00 92.38 117 TYR A O 1
ATOM 927 N N . LYS A 1 118 ? 2.517 9.401 -8.562 1.00 92.62 118 LYS A N 1
ATOM 928 C CA . LYS A 1 118 ? 2.215 10.243 -9.733 1.00 92.62 118 LYS A CA 1
ATOM 929 C C . LYS A 1 118 ? 3.369 10.228 -10.740 1.00 92.62 118 LYS A C 1
ATOM 931 O O . LYS A 1 118 ? 3.117 10.131 -11.941 1.00 92.62 118 LYS A O 1
ATOM 936 N N . GLN A 1 119 ? 4.614 10.273 -10.263 1.00 94.12 119 GLN A N 1
ATOM 937 C CA . GLN A 1 119 ? 5.814 10.166 -11.101 1.00 94.12 119 GLN A CA 1
ATOM 938 C C . GLN A 1 119 ? 5.889 8.802 -11.793 1.00 94.12 119 GLN A C 1
ATOM 940 O O . GLN A 1 119 ? 6.088 8.744 -13.006 1.00 94.12 119 GLN A O 1
ATOM 945 N N . LEU A 1 120 ? 5.643 7.720 -11.047 1.00 94.19 120 LEU A N 1
ATOM 946 C CA . LEU A 1 120 ? 5.589 6.359 -11.588 1.00 94.19 120 LEU A CA 1
ATOM 947 C C . LEU A 1 120 ? 4.507 6.232 -12.664 1.00 94.19 120 LEU A C 1
ATOM 949 O O . LEU A 1 120 ? 4.788 5.809 -13.784 1.00 94.19 120 LEU A O 1
ATOM 953 N N . LYS A 1 121 ? 3.286 6.694 -12.374 1.00 94.44 121 LYS A N 1
ATOM 954 C CA . LYS A 1 121 ? 2.182 6.693 -13.340 1.00 94.44 121 LYS A CA 1
ATOM 955 C C . LYS A 1 121 ? 2.541 7.472 -14.604 1.00 94.44 121 LYS A C 1
ATOM 957 O O . LYS A 1 121 ? 2.266 6.989 -15.695 1.00 94.44 121 LYS A O 1
ATOM 962 N N . ARG A 1 122 ? 3.168 8.648 -14.486 1.00 94.38 122 ARG A N 1
ATOM 963 C CA . ARG A 1 122 ? 3.586 9.453 -15.646 1.00 94.38 122 ARG A CA 1
ATOM 964 C C . ARG A 1 122 ? 4.646 8.738 -16.485 1.00 94.38 122 ARG A C 1
ATOM 966 O O . ARG A 1 122 ? 4.505 8.712 -17.704 1.00 94.38 122 ARG A O 1
ATOM 973 N N . ARG A 1 123 ? 5.665 8.150 -15.848 1.00 94.88 123 ARG A N 1
ATOM 974 C CA . ARG A 1 123 ? 6.751 7.423 -16.529 1.00 94.88 123 ARG A CA 1
ATOM 975 C C . ARG A 1 123 ? 6.227 6.216 -17.300 1.00 94.88 123 ARG A C 1
ATOM 977 O O . ARG A 1 123 ? 6.607 6.011 -18.447 1.00 94.88 123 ARG A O 1
ATOM 984 N N . PHE A 1 124 ? 5.352 5.444 -16.669 1.00 93.50 124 PHE A N 1
ATOM 985 C CA . PHE A 1 124 ? 4.931 4.143 -17.169 1.00 93.50 124 PHE A CA 1
ATOM 986 C C . PHE A 1 124 ? 3.609 4.161 -17.942 1.00 93.50 124 PHE A C 1
ATOM 988 O O . PHE A 1 124 ? 3.257 3.150 -18.531 1.00 93.50 124 PHE A O 1
ATOM 995 N N . ARG A 1 125 ? 2.909 5.305 -18.029 1.00 91.12 125 ARG A N 1
ATOM 996 C CA . ARG A 1 125 ? 1.580 5.431 -18.665 1.00 91.12 125 ARG A CA 1
ATOM 997 C C . ARG A 1 125 ? 1.465 4.757 -20.036 1.00 91.12 125 ARG A C 1
ATOM 999 O O . ARG A 1 125 ? 0.416 4.201 -20.335 1.00 91.12 125 ARG A O 1
ATOM 1006 N N . ARG A 1 126 ? 2.496 4.883 -20.880 1.00 89.50 126 ARG A N 1
ATOM 1007 C CA . ARG A 1 126 ? 2.497 4.358 -22.257 1.00 89.50 126 ARG A CA 1
ATOM 1008 C C . ARG A 1 126 ? 2.947 2.899 -22.342 1.00 89.50 126 ARG A C 1
ATOM 1010 O O . ARG A 1 126 ? 2.478 2.189 -23.217 1.00 89.50 126 ARG A O 1
ATOM 1017 N N . SER A 1 127 ? 3.843 2.462 -21.457 1.00 89.25 127 SER A N 1
ATOM 1018 C CA . SER A 1 127 ? 4.426 1.114 -21.490 1.00 89.25 127 SER A CA 1
ATOM 1019 C C . SER A 1 127 ? 3.638 0.097 -20.665 1.00 89.25 127 SER A C 1
ATOM 1021 O O . SER A 1 127 ? 3.582 -1.077 -21.020 1.00 89.25 127 SER A O 1
ATOM 1023 N N . MET A 1 128 ? 2.998 0.527 -19.576 1.00 89.25 128 MET A N 1
ATOM 1024 C CA . MET A 1 128 ? 2.122 -0.310 -18.762 1.00 89.25 128 MET A CA 1
ATOM 1025 C C . MET A 1 128 ? 0.932 0.493 -18.227 1.00 89.25 128 MET A C 1
ATOM 1027 O O . MET A 1 128 ? 1.068 1.573 -17.653 1.00 89.25 128 MET A O 1
ATOM 1031 N N . GLY A 1 129 ? -0.270 -0.057 -18.400 1.00 89.75 129 GLY A N 1
ATOM 1032 C CA . GLY A 1 129 ? -1.489 0.538 -17.855 1.00 89.75 129 GLY A CA 1
ATOM 1033 C C . GLY A 1 129 ? -1.448 0.673 -16.327 1.00 89.75 129 GLY A C 1
ATOM 1034 O O . GLY A 1 129 ? -0.691 -0.013 -15.637 1.00 89.75 129 GLY A O 1
ATOM 1035 N N . GLU A 1 130 ? -2.308 1.533 -15.774 1.00 92.75 130 GLU A N 1
ATOM 1036 C CA . GLU A 1 130 ? -2.304 1.864 -14.340 1.00 92.75 130 GLU A CA 1
ATOM 1037 C C . GLU A 1 130 ? -2.457 0.630 -13.435 1.00 92.75 130 GLU A C 1
ATOM 1039 O O . GLU A 1 130 ? -1.750 0.503 -12.434 1.00 92.75 130 GLU A O 1
ATOM 1044 N N . ASN A 1 131 ? -3.351 -0.296 -13.790 1.00 92.81 131 ASN A N 1
ATOM 1045 C CA . ASN A 1 131 ? -3.580 -1.512 -13.008 1.00 92.81 131 ASN A CA 1
ATOM 1046 C C . ASN A 1 131 ? -2.348 -2.417 -12.990 1.00 92.81 131 ASN A C 1
ATOM 1048 O O . ASN A 1 131 ? -1.994 -2.946 -11.937 1.00 92.81 131 ASN A O 1
ATOM 1052 N N . LYS A 1 132 ? -1.656 -2.532 -14.127 1.00 93.00 132 LYS A N 1
ATOM 1053 C CA . LYS A 1 132 ? -0.425 -3.313 -14.241 1.00 93.00 132 LYS A CA 1
ATOM 1054 C C . LYS A 1 132 ? 0.696 -2.686 -13.411 1.00 93.00 132 LYS A C 1
ATOM 1056 O O . LYS A 1 132 ? 1.341 -3.388 -12.640 1.00 93.00 132 LYS A O 1
ATOM 1061 N N . LEU A 1 133 ? 0.848 -1.358 -13.458 1.00 94.81 133 LEU A N 1
ATOM 1062 C CA . LEU A 1 133 ? 1.779 -0.632 -12.587 1.00 94.81 133 LEU A CA 1
ATOM 1063 C C . LEU A 1 133 ? 1.475 -0.872 -11.098 1.00 94.81 133 LEU A C 1
ATOM 1065 O O . LEU A 1 133 ? 2.388 -1.148 -10.324 1.00 94.81 133 LEU A O 1
ATOM 1069 N N . LYS A 1 134 ? 0.199 -0.805 -10.684 1.00 95.06 134 LYS A N 1
ATOM 1070 C CA . LYS A 1 134 ? -0.194 -1.123 -9.300 1.00 95.06 134 LYS A CA 1
ATOM 1071 C C . LYS A 1 134 ? 0.190 -2.550 -8.934 1.00 95.06 134 LYS A C 1
ATOM 1073 O O . LYS A 1 134 ? 0.767 -2.744 -7.876 1.00 95.06 134 LYS A O 1
ATOM 1078 N N . GLN A 1 135 ? -0.080 -3.530 -9.792 1.00 94.38 135 GLN A N 1
ATOM 1079 C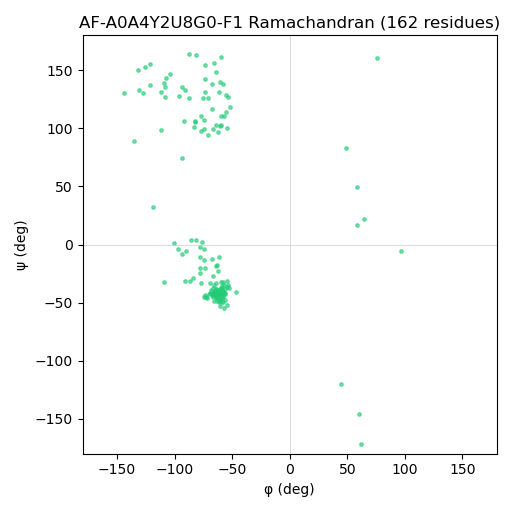 CA . GLN A 1 135 ? 0.306 -4.921 -9.547 1.00 94.38 135 GLN A CA 1
ATOM 1080 C C . GLN A 1 135 ? 1.820 -5.081 -9.359 1.00 94.38 135 GLN A C 1
ATOM 1082 O O . GLN A 1 135 ? 2.227 -5.772 -8.428 1.00 94.38 135 GLN A O 1
ATOM 1087 N N . MET A 1 136 ? 2.642 -4.410 -10.176 1.00 95.50 136 MET A N 1
ATOM 1088 C CA . MET A 1 136 ? 4.103 -4.446 -10.019 1.00 95.50 136 MET A CA 1
ATOM 1089 C C . MET A 1 136 ? 4.534 -3.833 -8.685 1.00 95.50 136 MET A C 1
ATOM 1091 O O . MET A 1 136 ? 5.319 -4.432 -7.960 1.00 95.50 136 MET A O 1
ATOM 1095 N N . LEU A 1 137 ? 3.977 -2.678 -8.312 1.00 94.94 137 LEU A N 1
ATOM 1096 C CA . LEU A 1 137 ? 4.288 -2.035 -7.032 1.00 94.94 137 LEU A CA 1
ATOM 1097 C C . LEU A 1 137 ? 3.843 -2.883 -5.835 1.00 94.94 137 LEU A C 1
ATOM 1099 O O . LEU A 1 137 ? 4.596 -3.021 -4.875 1.00 94.94 137 LEU A O 1
ATOM 1103 N N . LEU A 1 138 ? 2.656 -3.495 -5.895 1.00 95.25 138 LEU A N 1
ATOM 1104 C CA . LEU A 1 138 ? 2.174 -4.399 -4.849 1.00 95.25 138 LEU A CA 1
ATOM 1105 C C . LEU A 1 138 ? 3.086 -5.620 -4.706 1.00 95.25 138 LEU A C 1
ATOM 1107 O O . LEU A 1 138 ? 3.382 -6.012 -3.580 1.00 95.25 138 LEU A O 1
ATOM 1111 N N . PHE A 1 139 ? 3.541 -6.199 -5.822 1.00 95.06 139 PHE A N 1
ATOM 1112 C CA . PHE A 1 139 ? 4.514 -7.289 -5.806 1.00 95.06 139 PHE A CA 1
ATOM 1113 C C . PHE A 1 139 ? 5.828 -6.853 -5.160 1.00 95.06 139 PHE A C 1
ATOM 1115 O O . PHE A 1 139 ? 6.258 -7.469 -4.191 1.00 95.06 139 PHE A O 1
ATOM 1122 N N . LEU A 1 140 ? 6.421 -5.753 -5.624 1.00 94.69 140 LEU A N 1
ATOM 1123 C CA . LEU A 1 140 ? 7.691 -5.248 -5.103 1.00 94.69 140 LEU A CA 1
ATOM 1124 C C . LEU A 1 140 ? 7.618 -4.910 -3.605 1.00 94.69 140 LEU A C 1
ATOM 1126 O O . LEU A 1 140 ? 8.564 -5.183 -2.869 1.00 94.69 140 LEU A O 1
ATOM 1130 N N . MET A 1 141 ? 6.489 -4.368 -3.136 1.00 94.00 141 MET A N 1
ATOM 1131 C CA . MET A 1 141 ? 6.251 -4.131 -1.709 1.00 94.00 141 MET A CA 1
ATOM 1132 C C . MET A 1 141 ? 6.070 -5.428 -0.919 1.00 94.00 141 MET A C 1
ATOM 1134 O O . MET A 1 141 ? 6.607 -5.562 0.180 1.00 94.00 141 MET A O 1
ATOM 1138 N N . ARG A 1 142 ? 5.331 -6.404 -1.461 1.00 92.88 142 ARG A N 1
ATOM 1139 C CA . ARG A 1 142 ? 5.135 -7.712 -0.817 1.00 92.88 142 ARG A CA 1
ATOM 1140 C C . ARG A 1 142 ? 6.451 -8.481 -0.689 1.00 92.88 142 ARG A C 1
ATOM 1142 O O . ARG A 1 142 ? 6.682 -9.098 0.347 1.00 92.88 142 ARG A O 1
ATOM 1149 N N . SER A 1 143 ? 7.308 -8.388 -1.700 1.00 91.44 143 SER A N 1
ATOM 1150 C CA . SER A 1 143 ? 8.656 -8.962 -1.723 1.00 91.44 143 SER A CA 1
ATOM 1151 C C . SER A 1 143 ? 9.669 -8.159 -0.900 1.00 91.44 143 SER A C 1
ATOM 1153 O O . SER A 1 143 ? 10.839 -8.518 -0.873 1.00 91.44 143 SER A O 1
ATOM 1155 N N . LYS A 1 144 ? 9.240 -7.077 -0.230 1.00 91.56 144 LYS A N 1
ATOM 1156 C CA . LYS A 1 144 ? 10.079 -6.169 0.572 1.00 91.56 144 LYS A CA 1
ATOM 1157 C C . LYS A 1 144 ? 11.221 -5.495 -0.203 1.00 91.56 144 LYS A C 1
ATOM 1159 O O . LYS A 1 144 ? 12.118 -4.937 0.414 1.00 91.56 144 LYS A O 1
ATOM 1164 N N . ILE A 1 145 ? 11.165 -5.494 -1.534 1.00 92.88 145 ILE A N 1
ATOM 1165 C CA . ILE A 1 145 ? 12.140 -4.812 -2.396 1.00 92.88 145 ILE A CA 1
ATOM 1166 C C . ILE A 1 145 ? 11.925 -3.302 -2.308 1.00 92.88 145 ILE A C 1
ATOM 1168 O O . ILE A 1 145 ? 12.874 -2.535 -2.136 1.00 92.88 145 ILE A O 1
ATOM 1172 N N . LEU A 1 146 ? 10.657 -2.886 -2.386 1.00 93.12 146 LEU A N 1
ATOM 1173 C CA . LEU A 1 146 ? 10.246 -1.502 -2.203 1.00 93.12 146 LEU A CA 1
ATOM 1174 C C . LEU A 1 146 ? 9.527 -1.315 -0.870 1.00 93.12 146 LEU A C 1
ATOM 1176 O O . LEU A 1 146 ? 8.719 -2.139 -0.444 1.00 93.12 146 LEU A O 1
ATOM 1180 N N . VAL A 1 147 ? 9.762 -0.167 -0.254 1.00 92.31 147 VAL A N 1
ATOM 1181 C CA . VAL A 1 147 ? 9.043 0.314 0.926 1.00 92.31 147 VAL A CA 1
ATOM 1182 C C . VAL A 1 147 ? 8.397 1.654 0.607 1.00 92.31 147 VAL A C 1
ATOM 1184 O O . VAL A 1 147 ? 8.847 2.371 -0.285 1.00 92.31 147 VAL A O 1
ATOM 1187 N N . GLN A 1 148 ? 7.334 2.007 1.327 1.00 89.44 148 GLN A N 1
ATOM 1188 C CA . GLN A 1 148 ? 6.704 3.316 1.185 1.00 89.44 148 GLN A CA 1
ATOM 1189 C C . GLN A 1 148 ? 6.934 4.136 2.459 1.00 89.44 148 GLN A C 1
ATOM 1191 O O . GLN A 1 148 ? 6.242 3.937 3.459 1.00 89.44 148 GLN A O 1
ATOM 1196 N N . GLN A 1 149 ? 7.930 5.026 2.435 1.00 76.31 149 GLN A N 1
ATOM 1197 C CA . GLN A 1 149 ? 8.207 5.966 3.526 1.00 76.31 149 GLN A CA 1
ATOM 1198 C C . GLN A 1 149 ? 7.424 7.245 3.246 1.00 76.31 149 GLN A C 1
ATOM 1200 O O . GLN A 1 149 ? 7.429 7.711 2.116 1.00 76.31 149 GLN A O 1
ATOM 1205 N N . GLN A 1 150 ? 6.715 7.781 4.243 1.00 66.75 150 GLN A N 1
ATOM 1206 C CA . GLN A 1 150 ? 5.868 8.973 4.089 1.00 66.75 150 GLN A CA 1
ATOM 1207 C C . GLN A 1 150 ? 4.934 8.862 2.872 1.00 66.75 150 GLN A C 1
ATOM 1209 O O . GLN A 1 150 ? 5.221 9.326 1.767 1.00 66.75 150 GLN A O 1
ATOM 1214 N N . SER A 1 151 ? 3.796 8.190 3.056 1.00 69.94 151 SER A N 1
ATOM 1215 C CA . SER A 1 151 ? 2.889 7.925 1.942 1.00 69.94 151 SER A CA 1
ATOM 1216 C C . SER A 1 151 ? 2.564 9.237 1.189 1.00 69.94 151 SER A C 1
ATOM 1218 O O . SER A 1 151 ? 2.012 10.144 1.819 1.00 69.94 151 SER A O 1
ATOM 1220 N N . PRO A 1 152 ? 2.904 9.367 -0.113 1.00 80.00 152 PRO A N 1
ATOM 1221 C CA . PRO A 1 152 ? 2.964 8.279 -1.087 1.00 80.00 152 PRO A CA 1
ATOM 1222 C C . PRO A 1 152 ? 4.345 7.990 -1.743 1.00 80.00 152 PRO A C 1
ATOM 1224 O O . PRO A 1 152 ? 4.355 7.594 -2.915 1.00 80.00 152 PRO A O 1
ATOM 1227 N N . VAL A 1 153 ? 5.490 8.183 -1.072 1.00 90.62 153 VAL A N 1
ATOM 1228 C CA . VAL A 1 153 ? 6.828 7.984 -1.689 1.00 90.62 153 VAL A CA 1
ATOM 1229 C C . VAL A 1 153 ? 7.323 6.538 -1.579 1.00 90.62 153 VAL A C 1
ATOM 1231 O O . VAL A 1 153 ? 7.379 5.979 -0.490 1.00 90.62 153 VAL A O 1
ATOM 1234 N N . PHE A 1 154 ? 7.686 5.932 -2.712 1.00 92.56 154 PHE A N 1
ATOM 1235 C CA . PHE A 1 154 ? 8.298 4.605 -2.805 1.00 92.56 154 PHE A CA 1
ATOM 1236 C C . PHE A 1 154 ? 9.822 4.723 -2.833 1.00 92.56 154 PHE A C 1
ATOM 1238 O O . PHE A 1 154 ? 10.363 5.537 -3.581 1.00 92.56 154 PHE A O 1
ATOM 1245 N N . LEU A 1 155 ? 10.494 3.879 -2.059 1.00 92.19 155 LEU A N 1
ATOM 1246 C CA . LEU A 1 155 ? 11.947 3.800 -1.943 1.00 92.19 155 LEU A CA 1
ATOM 1247 C C . LEU A 1 155 ? 12.392 2.351 -2.076 1.00 92.19 155 LEU A C 1
ATOM 1249 O O . LEU A 1 155 ? 11.667 1.437 -1.673 1.00 92.19 155 LEU A O 1
ATOM 1253 N N . HIS A 1 156 ? 13.600 2.146 -2.589 1.00 91.31 156 HIS A N 1
ATOM 1254 C CA . HIS A 1 156 ? 14.254 0.852 -2.465 1.00 91.31 156 HIS A CA 1
ATOM 1255 C C . HIS A 1 156 ? 14.603 0.594 -0.993 1.00 91.31 156 HIS A C 1
ATOM 1257 O O . HIS A 1 156 ? 15.041 1.509 -0.294 1.00 91.31 156 HIS A O 1
ATOM 1263 N N . HIS A 1 157 ? 14.391 -0.629 -0.504 1.00 87.88 157 HIS A N 1
ATOM 1264 C CA . HIS A 1 157 ? 14.568 -0.954 0.917 1.00 87.88 157 HIS A CA 1
ATOM 1265 C C . HIS A 1 157 ? 15.987 -0.664 1.431 1.00 87.88 157 HIS A C 1
ATOM 1267 O O . HIS A 1 157 ? 16.123 -0.224 2.567 1.00 87.88 157 HIS A O 1
ATOM 1273 N N . LEU A 1 158 ? 17.011 -0.809 0.579 1.00 85.81 158 LEU A N 1
ATOM 1274 C CA . LEU A 1 158 ? 18.410 -0.478 0.897 1.00 85.81 158 LEU A CA 1
ATOM 1275 C C . LEU A 1 158 ? 18.639 1.009 1.211 1.00 85.81 158 LEU A C 1
ATOM 1277 O O . LEU A 1 158 ? 19.616 1.362 1.861 1.00 85.81 158 LEU A O 1
ATOM 1281 N N . HIS A 1 159 ? 17.757 1.896 0.748 1.00 82.44 159 HIS A N 1
ATOM 1282 C CA . HIS A 1 159 ? 17.853 3.338 0.992 1.00 82.44 159 HIS A CA 1
ATOM 1283 C C . HIS A 1 159 ? 16.919 3.816 2.101 1.00 82.44 159 HIS A C 1
ATOM 1285 O O . HIS A 1 159 ? 16.876 5.014 2.396 1.00 8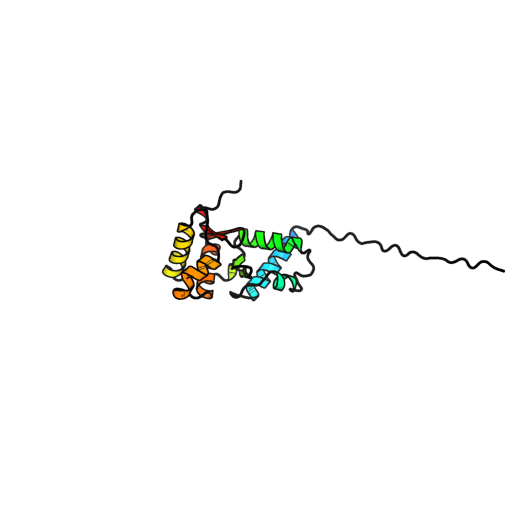2.44 159 HIS A O 1
ATOM 1291 N N . LYS A 1 160 ? 16.166 2.902 2.724 1.00 73.31 160 LYS A N 1
ATOM 1292 C CA . LYS A 1 160 ? 15.389 3.226 3.913 1.00 73.31 160 LYS A CA 1
ATOM 1293 C C . LYS A 1 160 ? 16.382 3.516 5.036 1.00 73.31 160 LYS A C 1
ATOM 1295 O O . LYS A 1 160 ? 17.131 2.628 5.427 1.00 73.31 160 LYS A O 1
ATOM 1300 N N . LYS A 1 161 ? 16.396 4.750 5.549 1.00 62.69 161 LYS A N 1
ATOM 1301 C CA . LYS A 1 161 ? 17.140 5.055 6.778 1.00 62.69 161 LYS A CA 1
ATOM 1302 C C . LYS A 1 161 ? 16.652 4.105 7.873 1.00 62.69 161 LYS A C 1
ATOM 1304 O O . LYS A 1 161 ? 15.440 3.982 8.070 1.00 62.69 161 LYS A O 1
ATOM 1309 N N . GLU A 1 162 ? 17.579 3.434 8.547 1.00 48.56 162 GLU A N 1
ATOM 1310 C CA . GLU A 1 162 ? 17.301 2.818 9.839 1.00 48.56 162 GLU A CA 1
ATOM 1311 C C . GLU A 1 162 ? 16.899 3.959 10.780 1.00 48.56 162 GLU A C 1
ATOM 1313 O O . GLU A 1 162 ? 17.722 4.778 11.178 1.00 48.56 162 GLU A O 1
ATOM 1318 N N . GLU A 1 163 ? 15.596 4.105 11.018 1.00 42.56 163 GLU A N 1
ATOM 1319 C CA . GLU A 1 163 ? 15.095 4.899 12.137 1.00 42.56 163 GLU A CA 1
ATOM 1320 C C . GLU A 1 163 ? 15.438 4.081 13.393 1.00 42.56 163 GLU A C 1
ATOM 1322 O O . GLU A 1 163 ? 14.731 3.120 13.704 1.00 42.56 163 GLU A O 1
ATOM 1327 N N . GLN A 1 164 ? 16.595 4.385 13.998 1.00 32.25 164 GLN A N 1
ATOM 1328 C CA . GLN A 1 164 ? 16.928 4.026 15.382 1.00 32.25 164 GLN A CA 1
ATOM 1329 C C . GLN A 1 164 ? 16.019 4.790 16.346 1.00 32.25 164 GLN A C 1
ATOM 1331 O O . GLN A 1 164 ? 15.752 5.985 16.072 1.00 32.25 164 GLN A O 1
#

Organism: Araneus ventricosus (NCBI:txid182803)

pLDDT: mean 84.11, std 16.15, range [32.25, 96.12]

Sequence (164 aa):
MAPKVSHTYHFKSCSVPRRTRLTPEEIQRYKGYISRAAKKTGLTGITRTQLRKDEKIQGYPVEYLGICLYELVSKGKLMNASGKFVSTSLAPLVPRVTDWTAVMLFVEAAEKSGKNYKQLKRRFRRSMGENKLKQMLLFLMRSKILVQQQSPVFLHHLHKKEEQ

Foldseek 3Di:
DDDDDDDDDDPPPPPDPPPPDDDPVRLVVLLVLQLVVQAVCALVADALVRQCVDPSNVPDDSVSSVVSLLVCQQLLQWAFQPRGTHGLVNADPDDDPVLLVVLLVVQVVCQLNGDFNVRQCVVCVVPDPPSSSSNSVSNCSVVQQWGDDPPPGIHGNVRPPPPD

Radius of gyration: 23.08 Å; Cα contacts (8 Å, |Δi|>4): 206; chains: 1; bounding box: 71×47×72 Å

Solvent-accessible surface area (backbone atoms only — not comparable to full-atom values): 9469 Å² total; per-residue (Å²): 141,79,87,83,81,81,82,80,82,79,80,76,74,79,76,72,78,75,80,86,70,80,51,74,68,54,51,53,51,48,49,50,49,54,49,49,54,14,46,74,47,41,89,74,27,37,36,69,71,56,50,58,67,34,79,92,43,55,86,52,67,72,70,55,55,59,54,46,51,49,52,33,24,63,70,39,50,29,44,49,59,78,68,22,32,23,28,26,85,69,30,55,93,79,71,62,64,73,62,40,51,55,52,48,53,61,23,45,77,36,43,80,76,25,37,38,45,66,58,52,48,65,73,33,53,87,82,40,51,70,69,57,49,49,36,38,52,25,30,36,29,62,72,54,50,32,40,43,59,74,82,42,26,31,25,32,45,90,51,54,76,82,83,124

Secondary structure (DSSP, 8-state):
--------------------S--HHHHHHHHHHHHHHHHHTGGG-EEHHHHTTSHHHHTS-HHHHHHHHHHHHHTTSEEEETTEEEEGGG--SS--HHHHHHHHHHHHTTGGG-EEHHHHHHHHTTTS-HHHHHHHHHHHHHTTSEEEETTTEEEEGGGS----

Nearest PDB structures (foldseek):
  1lva-assembly1_A  TM=4.384E-01  e=4.548E-05  Neomoorella thermoacetica
  2ply-assembly3_A  TM=4.313E-01  e=1.223E-04  Neomoorella thermoacetica
  9f26-assembly1_C  TM=7.596E-01  e=1.807E+00  Pyrococcus abyssi
  4ham-assembly1_A-2  TM=3.768E-01  e=6.721E-01  Listeria monocytogenes EGD-e
  7xp0-assembly1_A-2  TM=4.396E-01  e=9.770E+00  Pseudomonas aeruginosa PAO1

Mean predicted aligned error: 9.18 Å